Protein 3WDN (pdb70)

Radius of gyration: 13.61 Å; Cα contacts (8 Å, |Δi|>4): 321; chains: 1; bounding box: 34×26×37 Å

InterPro domains:
  IPR000089 Biotin/lipoyl attachment [PS50968] (66-148)
  IPR002930 Glycine cleavage system H-protein [MF_00272] (48-169)
  IPR002930 Glycine cleavage system H-protein [PTHR11715] (33-172)
  IPR003016 2-oxo acid dehydrogenase, lipoyl-binding site [PS00189] (91-120)
  IPR011053 Single hybrid motif [SSF51230] (51-170)
  IPR017453 Glycine cleavage system H-protein, subgroup [TIGR00527] (52-169)
  IPR033753 Glycine cleavage system H-protein/Simiate [PF01597] (51-170)
  IPR033753 Glycine cleavage system H-protein/Simiate [cd06848] (53-147)

Foldseek 3Di:
DAWFADPLQKIWDDDPQKIWIFGHLVVCVVQDAWDAWFAADFFDWAAAQCWGTWTHHPVDIDTDGDLAGFTWHDALPVCHVPVRCCNVPGPPNNTGTMGGHDDCVSVVVTHGPVRVVVVVVVVVD

Organism: Bos taurus (NCBI:txid9913)

Solvent-accessible surface area: 6985 Å² total; per-residue (Å²): 155,84,56,54,8,19,101,105,28,4,3,1,41,39,124,146,36,44,0,26,0,0,5,0,64,49,14,25,119,58,10,31,113,6,84,128,14,46,40,16,136,85,36,45,168,5,101,41,108,74,102,12,15,14,0,63,11,150,156,47,67,39,64,2,55,1,0,0,20,14,80,2,60,75,41,9,181,49,3,91,171,72,23,27,22,0,34,178,24,10,68,114,90,0,39,1,0,60,0,55,28,86,63,85,68,13,24,126,113,26,34,50,88,108,42,8,85,120,67,43,130,83,85,117,184

B-factor: mean 15.1, std 12.73, range [4.81, 93.63]

CATH classification: 2.40.50.100

Secondary structure (DSSP, 8-state):
---EE-TTSEEEEEETTEEEEEE-HHHHHHH-SEEEEE-PPTT-EE-TT-EEEEEEESS-EEEEE-SSSEEEEEE-GGGTT-TTHHHH-TTTTT--EEEEES-GGGGGGSEEHHHHHHHHHHHH-

Sequence (125 aa):
SVRRKKFTEEKHEWVVTTENNGVGTVGISNFAQEEALGDDVVYCSLPEEVGTKKLNKKKQQEEFGALESVKKAASEELYSPPLSGEVTEEIINKALAEENNPGLVNKKKSCYEEDGWLIKKMTFSSNPSELLDEELLMMMSEEEAYEEKYIKKSSIEEE

GO terms:
  GO:0005739 mitochondrion (C, IDA)

Nearest PDB structures (foldseek):
  3wdn-assembly1_A  TM=1.008E+00  e=3.206E-25  Bos taurus
  2edg-assembly1_A  TM=9.685E-01  e=5.006E-20  Mus musculus
  1zko-assembly1_A  TM=9.935E-01  e=2.448E-15  Thermotoga maritima
  1htp-assembly1_A  TM=9.866E-01  e=6.566E-15  Pisum sativum
  1onl-assembly3_C  TM=9.759E-01  e=8.778E-15  Thermus thermophilus

Structure (mmCIF, N/CA/C/O backbone):
data_3WDN
#
_entry.id   3WDN
#
_cell.length_a   84.870
_cell.length_b   41.415
_cell.length_c   43.317
_cell.angle_alpha   90.00
_cell.angle_beta   91.72
_cell.angle_gamma   90.00
#
_symmetry.space_group_name_H-M   'C 1 2 1'
#
loop_
_entity.id
_entity.type
_entity.pdbx_description
1 polymer 'Glycine cleavage system H protein, mitochondrial'
2 non-polymer GLYCEROL
3 water water
#
loop_
_atom_site.group_PDB
_atom_site.id
_atom_site.type_symbol
_atom_site.label_atom_id
_atom_site.label_alt_id
_atom_site.label_comp_id
_atom_site.label_asym_id
_atom_site.label_entity_id
_atom_site.label_seq_id
_atom_site.pdbx_PDB_ins_code
_atom_site.Cartn_x
_atom_site.Cartn_y
_atom_site.Cartn_z
_atom_site.occupancy
_atom_site.B_iso_or_equiv
_atom_site.auth_seq_id
_atom_site.auth_comp_id
_atom_site.auth_asym_id
_atom_site.auth_atom_id
_atom_site.pdbx_PDB_model_num
ATOM 1 N N . SER A 1 1 ? 2.685 15.513 9.959 0.42 36.78 1 SER A N 1
ATOM 2 C CA . SER A 1 1 ? 3.858 15.187 9.157 0.42 44.67 1 SER A CA 1
ATOM 3 C C . SER A 1 1 ? 5.129 15.239 10.002 0.42 41.77 1 SER A C 1
ATOM 4 O O . SER A 1 1 ? 5.976 16.127 9.964 0.42 44.92 1 SER A O 1
ATOM 7 N N . VAL A 1 2 ? 5.203 14.252 10.842 1.00 37.47 2 VAL A N 1
ATOM 8 C CA . VAL A 1 2 ? 6.157 14.175 11.920 1.00 30.41 2 VAL A CA 1
ATOM 9 C C . VAL A 1 2 ? 6.466 12.767 12.305 1.00 23.37 2 VAL A C 1
ATOM 10 O O . VAL A 1 2 ? 5.726 11.878 11.851 1.00 31.11 2 VAL A O 1
ATOM 14 N N . ARG A 1 3 ? 7.468 12.395 12.980 1.00 22.34 3 ARG A N 1
ATOM 15 C CA A ARG A 1 3 ? 7.826 11.024 13.342 0.76 16.05 3 ARG A CA 1
ATOM 16 C CA B ARG A 1 3 ? 7.793 10.997 13.295 0.24 15.98 3 ARG A CA 1
ATOM 17 C C . ARG A 1 3 ? 6.969 10.602 14.520 1.00 14.08 3 ARG A C 1
ATOM 18 O O . ARG A 1 3 ? 6.715 11.374 15.447 1.00 17.47 3 ARG A O 1
ATOM 33 N N . LYS A 1 4 ? 6.494 9.338 14.444 1.00 11.45 4 LYS A N 1
ATOM 34 C CA A LYS A 1 4 ? 5.702 8.688 15.462 0.38 10.22 4 LYS A CA 1
ATOM 35 C CA B LYS A 1 4 ? 5.773 8.771 15.575 0.62 10.94 4 LYS A CA 1
ATOM 36 C C . LYS A 1 4 ? 6.470 7.480 16.021 1.00 8.84 4 LYS A C 1
ATOM 37 O O . LYS A 1 4 ? 7.321 6.937 15.319 1.00 9.75 4 LYS A O 1
ATOM 48 N N . PHE A 1 5 ? 6.115 7.079 17.246 1.00 8.14 5 PHE A N 1
ATOM 49 C CA . PHE A 1 5 ? 6.867 6.026 17.953 1.00 7.69 5 PHE A CA 1
ATOM 50 C C . PHE A 1 5 ? 5.931 4.951 18.490 1.00 8.57 5 PHE A C 1
ATOM 51 O O . PHE A 1 5 ? 4.719 5.142 18.697 1.00 10.84 5 PHE A O 1
ATOM 59 N N . THR A 1 6 ? 6.487 3.803 18.757 1.00 9.14 6 THR A N 1
ATOM 60 C CA . THR A 1 6 ? 5.775 2.709 19.377 1.00 9.68 6 THR A CA 1
ATOM 61 C C . THR A 1 6 ? 6.298 2.450 20.796 1.00 8.51 6 THR A C 1
ATOM 62 O O . THR A 1 6 ? 7.439 2.810 21.141 1.00 8.64 6 THR A O 1
ATOM 66 N N . GLU A 1 7 ? 5.500 1.763 21.586 1.00 9.06 7 GLU A N 1
ATOM 67 C CA A GLU A 1 7 ? 5.950 1.509 22.946 0.68 8.97 7 GLU A CA 1
ATOM 68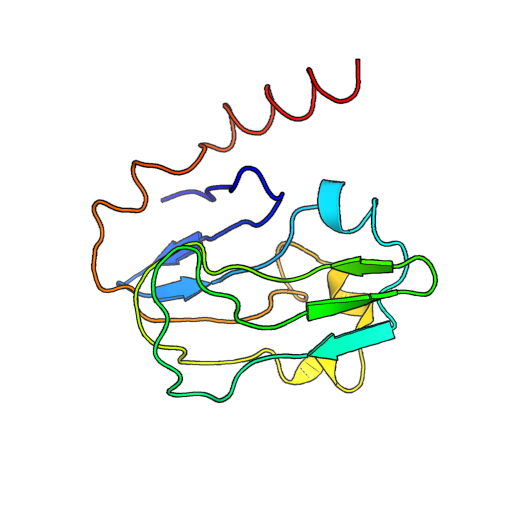 C CA B GLU A 1 7 ? 5.692 1.219 22.913 0.32 9.59 7 GLU A CA 1
ATOM 69 C C . GLU A 1 7 ? 7.069 0.500 22.987 1.00 8.43 7 GLU A C 1
ATOM 70 O O . GLU A 1 7 ? 7.751 0.467 24.012 1.00 9.70 7 GLU A O 1
ATOM 81 N N . LYS A 1 8 ? 7.350 -0.253 21.944 1.00 8.39 8 LYS A N 1
ATOM 82 C CA . LYS A 1 8 ? 8.534 -1.080 21.827 1.00 9.57 8 LYS A CA 1
ATOM 83 C C . LYS A 1 8 ? 9.713 -0.339 21.196 1.00 7.19 8 LYS A C 1
ATOM 84 O O . LYS A 1 8 ? 10.714 -0.959 20.845 1.00 8.53 8 LYS A O 1
ATOM 90 N N . HIS A 1 9 ? 9.646 0.990 21.135 1.00 6.13 9 HIS A N 1
ATOM 91 C CA . HIS A 1 9 ? 10.813 1.813 20.775 1.00 5.76 9 HIS A CA 1
ATOM 92 C C . HIS A 1 9 ? 11.152 1.734 19.286 1.00 5.64 9 HIS A C 1
ATOM 93 O O . HIS A 1 9 ? 12.298 1.922 18.900 1.00 6.50 9 HIS A O 1
ATOM 100 N N . GLU A 1 10 ? 10.136 1.521 18.454 1.00 6.74 10 GLU A N 1
ATOM 101 C CA . GLU A 1 10 ? 10.259 1.703 17.012 1.00 6.39 10 GLU A CA 1
ATOM 102 C C . GLU A 1 10 ? 9.745 3.095 16.638 1.00 6.29 10 GLU A C 1
ATOM 103 O O . GLU A 1 10 ? 9.054 3.757 17.43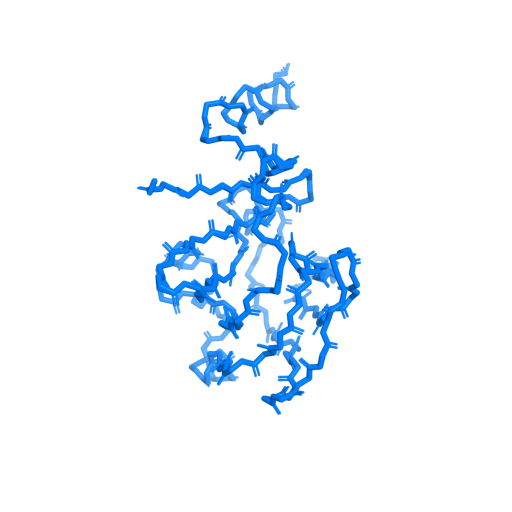2 1.00 7.06 10 GLU A O 1
ATOM 109 N N . TRP A 1 11 ? 10.050 3.527 15.416 1.00 6.58 11 TRP A N 1
ATOM 110 C CA . TRP A 1 11 ? 9.509 4.758 14.867 1.00 6.41 11 TRP A CA 1
ATOM 111 C C . TRP A 1 11 ? 9.019 4.511 13.433 1.00 6.69 11 TRP A C 1
ATOM 112 O O . TRP A 1 11 ? 9.460 3.589 12.745 1.00 6.82 11 TRP A O 1
ATOM 123 N N . VAL A 1 12 ? 8.119 5.413 13.018 1.00 7.12 12 VAL A N 1
ATOM 124 C CA A VAL A 1 12 ? 7.694 5.422 11.609 0.80 7.45 12 VAL A CA 1
ATOM 125 C CA B VAL A 1 12 ? 7.465 5.488 11.754 0.20 8.52 12 VAL A CA 1
ATOM 126 C C . VAL A 1 12 ? 7.514 6.890 11.209 1.00 7.44 12 VAL A C 1
ATOM 127 O O . VAL A 1 12 ? 7.019 7.725 11.960 1.00 8.78 12 VAL A O 1
ATOM 134 N N . THR A 1 13 ? 7.936 7.169 9.970 1.00 7.05 13 THR A N 1
ATOM 135 C CA . THR A 1 13 ? 7.623 8.406 9.296 1.00 7.45 13 THR A CA 1
ATOM 136 C C . THR A 1 13 ? 6.765 8.071 8.072 1.00 6.91 13 THR A C 1
ATOM 137 O O . THR A 1 13 ? 6.914 7.004 7.496 1.00 8.21 13 THR A O 1
ATOM 141 N N . THR A 1 14 ? 5.883 8.979 7.696 1.00 7.58 14 THR A N 1
ATOM 142 C CA . THR A 1 14 ? 4.984 8.722 6.593 1.00 8.04 14 THR A CA 1
ATOM 143 C C . THR A 1 14 ? 4.986 9.861 5.563 1.00 9.90 14 THR A C 1
ATOM 144 O O . THR A 1 14 ? 5.116 11.020 5.876 1.00 12.70 14 THR A O 1
ATOM 148 N N . GLU A 1 15 ? 4.792 9.471 4.312 1.00 10.67 15 GLU A N 1
ATOM 149 C CA . GLU A 1 15 ? 4.605 10.398 3.201 1.00 13.20 15 GLU A CA 1
ATOM 150 C C . GLU A 1 15 ? 3.885 9.609 2.085 1.00 12.74 15 GLU A C 1
ATOM 151 O O . GLU A 1 15 ? 4.302 8.532 1.745 1.00 12.85 15 GLU A O 1
ATOM 157 N N . ASN A 1 16 ? 2.848 10.235 1.516 1.00 15.11 16 ASN A N 1
ATOM 158 C CA A ASN A 1 16 ? 2.324 9.627 0.280 0.63 15.91 16 ASN A CA 1
ATOM 159 C CA B ASN A 1 16 ? 2.057 9.712 0.416 0.37 16.61 16 ASN A CA 1
ATOM 160 C C . ASN A 1 16 ? 1.810 8.221 0.525 1.00 12.48 16 ASN A C 1
ATOM 161 O O . ASN A 1 16 ? 1.906 7.391 -0.373 1.00 11.86 16 ASN A O 1
ATOM 170 N N . GLY A 1 17 ? 1.295 7.860 1.741 1.00 11.98 17 GLY A N 1
ATOM 171 C CA . GLY A 1 17 ? 0.792 6.501 1.968 1.00 10.35 17 GLY A CA 1
ATOM 172 C C . GLY A 1 17 ? 1.875 5.447 2.120 1.00 8.12 17 GLY A C 1
ATOM 173 O O . GLY A 1 17 ? 1.558 4.273 2.048 1.00 8.21 17 GLY A O 1
ATOM 174 N N . VAL A 1 18 ? 3.118 5.890 2.360 1.00 8.32 18 VAL A N 1
ATOM 175 C CA . VAL A 1 18 ? 4.252 5.016 2.561 1.00 7.84 18 VAL A CA 1
ATOM 176 C C . VAL A 1 18 ? 4.853 5.343 3.930 1.00 7.25 18 VAL A C 1
ATOM 177 O O . VAL A 1 18 ? 5.150 6.497 4.218 1.00 8.27 18 VAL A O 1
ATOM 181 N N . GLY A 1 19 ? 5.097 4.309 4.730 1.00 7.17 19 GLY A N 1
ATOM 182 C CA . GLY A 1 19 ? 5.783 4.446 5.985 1.00 7.42 19 GLY A CA 1
ATOM 183 C C . GLY A 1 19 ? 7.215 3.900 5.906 1.00 7.36 19 GLY A C 1
ATOM 184 O O . GLY A 1 19 ? 7.442 2.851 5.333 1.00 9.50 19 GLY A O 1
ATOM 185 N N . THR A 1 20 ? 8.149 4.632 6.500 1.00 7.30 20 THR A N 1
ATOM 186 C CA . THR A 1 20 ? 9.524 4.192 6.701 1.00 7.30 20 THR A CA 1
ATOM 187 C C . THR A 1 20 ? 9.664 3.872 8.195 1.00 6.99 20 THR A C 1
ATOM 188 O O . THR A 1 20 ? 9.221 4.671 9.028 1.00 7.39 20 THR A O 1
ATOM 192 N N . VAL A 1 21 ? 10.229 2.712 8.494 1.00 6.93 21 VAL A N 1
ATOM 193 C CA . VAL A 1 21 ? 10.255 2.181 9.869 1.00 6.72 21 VAL A CA 1
ATOM 194 C C . VAL A 1 21 ? 11.708 1.945 10.293 1.00 6.23 21 VAL A C 1
ATOM 195 O O . VAL A 1 21 ? 12.517 1.401 9.537 1.00 6.79 21 VAL A O 1
ATOM 199 N N . GLY A 1 22 ? 11.999 2.315 11.553 1.00 6.10 22 GLY A N 1
ATOM 200 C CA . GLY A 1 22 ? 13.264 1.9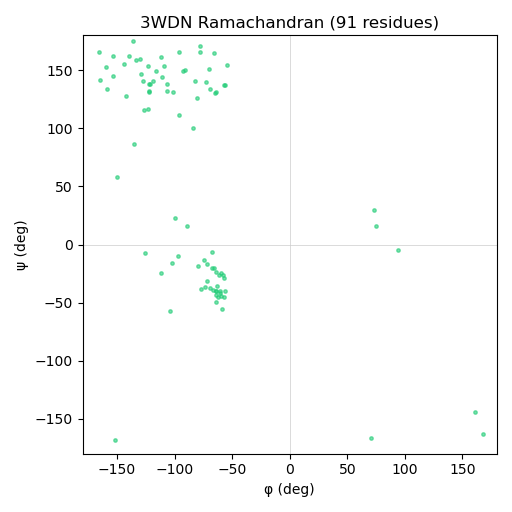95 12.158 1.00 6.12 22 GLY A CA 1
ATOM 201 C C . GLY A 1 22 ? 13.124 1.869 13.664 1.00 5.49 22 GLY A C 1
ATOM 202 O O . GLY A 1 22 ? 12.006 1.803 14.187 1.00 6.19 22 GLY A O 1
ATOM 203 N N . ILE A 1 23 ? 14.264 1.820 14.357 1.00 5.31 23 ILE A N 1
ATOM 204 C CA . ILE A 1 23 ? 14.276 1.805 15.818 1.00 5.06 23 ILE A CA 1
ATOM 205 C C . ILE A 1 23 ? 14.813 3.148 16.341 1.00 5.05 23 ILE A C 1
ATOM 206 O O . ILE A 1 23 ? 15.579 3.849 15.692 1.00 5.53 23 ILE A O 1
ATOM 211 N N . SER A 1 24 ? 14.382 3.484 17.564 1.00 5.19 24 SER A N 1
ATOM 212 C CA . SER A 1 24 ? 14.759 4.751 18.177 1.00 5.14 24 SER A CA 1
ATOM 213 C C . SER A 1 24 ? 16.185 4.708 18.734 1.00 4.84 24 SER A C 1
ATOM 214 O O . SER A 1 24 ? 16.831 3.673 18.846 1.00 5.17 24 SER A O 1
ATOM 217 N N . ASN A 1 25 ? 16.656 5.900 19.138 1.00 5.08 25 ASN A N 1
ATOM 218 C CA . ASN A 1 25 ? 17.968 5.964 19.777 1.00 5.05 25 ASN A CA 1
ATOM 219 C C . ASN A 1 25 ? 17.988 5.116 21.055 1.00 4.99 25 ASN A C 1
ATOM 220 O O . ASN A 1 25 ? 18.992 4.440 21.339 1.00 5.26 25 ASN A O 1
ATOM 225 N N . PHE A 1 26 ? 16.913 5.177 21.842 1.00 5.08 26 PHE A N 1
ATOM 226 C CA . PHE A 1 26 ? 16.807 4.389 23.064 1.00 5.32 26 PHE A CA 1
ATOM 227 C C . PHE A 1 26 ? 16.975 2.909 22.738 1.00 5.17 26 PHE A C 1
ATOM 228 O O . PHE A 1 26 ? 17.685 2.158 23.434 1.00 5.53 26 PHE A O 1
ATOM 236 N N . ALA A 1 27 ? 16.306 2.453 21.674 1.00 5.14 27 ALA A N 1
ATOM 237 C CA . ALA A 1 27 ? 16.391 1.067 21.272 1.00 5.05 27 ALA A CA 1
ATOM 238 C C . ALA A 1 27 ? 17.803 0.656 20.829 1.00 5.02 27 ALA A C 1
ATOM 239 O O . ALA A 1 27 ? 18.288 -0.432 21.170 1.00 5.60 27 ALA A O 1
ATOM 241 N N . GLN A 1 28 ? 18.472 1.501 20.029 1.00 5.25 28 GLN A N 1
ATOM 242 C CA . GLN A 1 28 ? 19.781 1.099 19.540 1.00 5.19 28 GLN A CA 1
ATOM 243 C C . GLN A 1 28 ? 20.792 1.071 20.713 1.00 5.33 28 GLN A C 1
ATOM 244 O O . GLN A 1 28 ? 21.643 0.187 20.771 1.00 5.79 28 GLN A O 1
ATOM 250 N N . GLU A 1 29 ? 20.658 2.0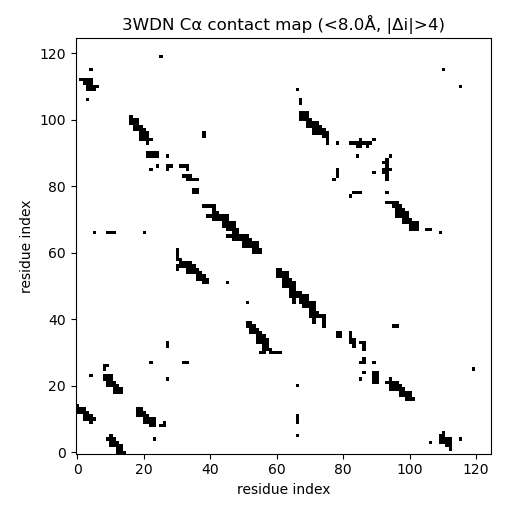25 21.642 1.00 5.43 29 GLU A N 1
ATOM 251 C CA A GLU A 1 29 ? 21.479 1.981 22.841 0.77 6.04 29 GLU A CA 1
ATOM 252 C CA B GLU A 1 29 ? 21.523 1.985 22.829 0.23 5.60 29 GLU A CA 1
ATOM 253 C C . GLU A 1 29 ? 21.295 0.676 23.599 1.00 5.85 29 GLU A C 1
ATOM 254 O O . GLU A 1 29 ? 22.260 0.054 24.078 1.00 6.60 29 GLU A O 1
ATOM 265 N N . ALA A 1 30 ? 20.046 0.240 23.760 1.00 5.90 30 ALA A N 1
ATOM 266 C CA . ALA A 1 30 ? 19.755 -0.966 24.529 1.00 6.22 30 ALA A CA 1
ATOM 267 C C . ALA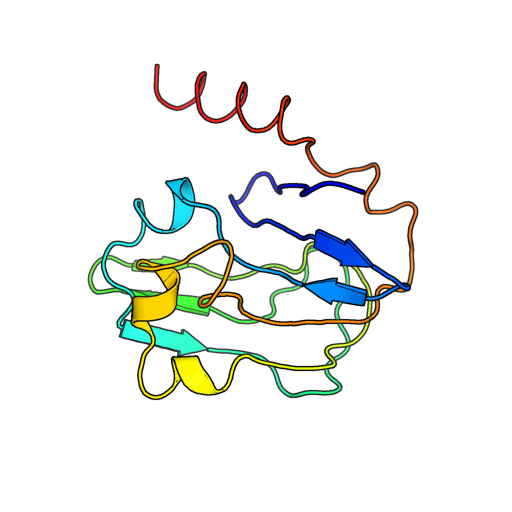 A 1 30 ? 20.368 -2.200 23.896 1.00 6.26 30 ALA A C 1
ATOM 268 O O . ALA A 1 30 ? 20.782 -3.124 24.599 1.00 7.51 30 ALA A O 1
ATOM 270 N N . LEU A 1 31 ? 20.398 -2.255 22.555 1.00 5.84 31 LEU A N 1
ATOM 271 C CA . LEU A 1 31 ? 21.027 -3.381 21.839 1.00 6.46 31 LEU A CA 1
ATOM 272 C C . LEU A 1 31 ? 22.540 -3.344 21.902 1.00 6.12 31 LEU A C 1
ATOM 273 O O . LEU A 1 31 ? 23.166 -4.434 21.947 1.00 6.87 31 LEU A O 1
ATOM 278 N N . GLY A 1 32 ? 23.158 -2.189 21.850 1.00 6.27 32 GLY A N 1
ATOM 279 C CA . GLY A 1 32 ? 24.583 -2.115 21.498 1.00 6.99 32 GLY A CA 1
ATOM 280 C C . GLY A 1 32 ? 24.776 -2.448 20.025 1.00 6.46 32 GLY A C 1
ATOM 281 O O . GLY A 1 32 ? 23.847 -2.450 19.226 1.00 6.93 32 GLY A O 1
ATOM 282 N N . ASP A 1 33 ? 26.057 -2.694 19.643 1.00 6.81 33 ASP A N 1
ATOM 283 C CA A ASP A 1 33 ? 26.405 -2.749 18.225 0.80 6.85 33 ASP A CA 1
ATOM 284 C CA B ASP A 1 33 ? 26.368 -2.769 18.231 0.20 6.94 33 ASP A CA 1
ATOM 285 C C . ASP A 1 33 ? 25.597 -3.872 17.517 1.00 6.37 33 ASP A C 1
ATOM 286 O O . ASP A 1 33 ? 25.679 -5.042 17.892 1.00 6.83 33 ASP A O 1
ATOM 295 N N . VAL A 1 34 ? 24.877 -3.489 16.477 1.00 6.34 34 VAL A N 1
ATOM 296 C CA . VAL A 1 34 ? 24.058 -4.432 15.739 1.00 6.04 34 VAL A CA 1
ATOM 297 C C . VAL A 1 34 ? 24.944 -5.208 14.763 1.00 6.17 34 VAL A C 1
ATOM 298 O O . VAL A 1 34 ? 25.673 -4.640 13.950 1.00 7.36 34 VAL A O 1
ATOM 302 N N . VAL A 1 35 ? 24.873 -6.548 14.855 1.00 5.97 35 VAL A N 1
ATOM 303 C CA . VAL A 1 35 ? 25.687 -7.438 14.068 1.00 6.60 35 VAL A CA 1
ATOM 304 C C . VAL A 1 35 ? 24.957 -8.058 12.891 1.00 6.72 35 VAL A C 1
ATOM 305 O O . VAL A 1 35 ? 25.605 -8.612 11.995 1.00 7.94 35 VAL A O 1
ATOM 309 N N . TYR A 1 36 ? 23.606 -7.995 12.878 1.00 6.51 36 TYR A N 1
ATOM 310 C CA . TYR A 1 36 ? 22.822 -8.626 11.813 1.00 6.68 36 TYR A CA 1
ATOM 311 C C . TYR A 1 36 ? 21.418 -8.077 11.864 1.00 6.59 36 TYR A C 1
ATOM 312 O O . TYR A 1 36 ? 20.853 -7.895 12.942 1.00 7.17 36 TYR A O 1
ATOM 321 N N . CYS A 1 37 ? 20.852 -7.869 10.680 1.00 6.85 37 CYS A N 1
ATOM 322 C CA . CYS A 1 37 ? 19.481 -7.408 10.526 1.00 7.24 37 CYS A CA 1
ATOM 323 C C . CYS A 1 37 ? 18.725 -8.428 9.675 1.00 7.65 37 CYS A C 1
ATOM 324 O O . CYS A 1 37 ? 19.028 -8.599 8.506 1.00 9.45 37 CYS A O 1
ATOM 327 N N . SER A 1 38 ? 17.713 -9.056 10.278 1.00 7.55 38 SER A N 1
ATOM 328 C CA . SER A 1 38 ? 16.840 -10.017 9.591 1.00 7.96 38 SER A CA 1
ATOM 329 C C . SER A 1 38 ? 15.585 -9.261 9.131 1.00 7.96 38 SER A C 1
ATOM 330 O O . SER A 1 38 ? 14.799 -8.823 9.971 1.00 8.76 38 SER A O 1
ATOM 333 N N . LEU A 1 39 ? 15.444 -9.102 7.809 1.00 8.17 39 LEU A N 1
ATOM 334 C CA . LEU A 1 39 ? 14.445 -8.210 7.240 1.00 8.82 39 LEU A CA 1
ATOM 335 C C . LEU A 1 39 ? 13.537 -9.036 6.293 1.00 8.86 39 LEU A C 1
ATOM 336 O O . LEU A 1 39 ? 13.955 -10.062 5.744 1.00 10.45 39 LEU A O 1
ATOM 341 N N . PRO A 1 40 ? 12.302 -8.576 6.125 1.00 9.00 40 PRO A N 1
ATOM 342 C CA . PRO A 1 40 ? 11.326 -9.345 5.326 1.00 9.66 40 PRO A CA 1
ATOM 343 C C . PRO A 1 40 ? 11.552 -9.174 3.831 1.00 9.75 40 PRO A C 1
ATOM 344 O O . PRO A 1 40 ? 12.223 -8.268 3.366 1.00 15.03 40 PRO A O 1
ATOM 348 N N . GLU A 1 41 ? 10.939 -10.024 3.054 1.00 9.90 41 GLU A N 1
ATOM 349 C CA A GLU A 1 41 ? 10.926 -9.908 1.597 0.53 10.64 41 GLU A CA 1
ATOM 350 C CA B GLU A 1 41 ? 11.004 -9.861 1.589 0.47 11.41 41 GLU A CA 1
ATOM 351 C C . GLU A 1 41 ? 10.055 -8.753 1.159 1.00 9.40 41 GLU A C 1
ATOM 352 O O . GLU A 1 41 ? 8.967 -8.542 1.693 1.00 9.54 41 GLU A O 1
ATOM 363 N N . VAL A 1 42 ? 10.457 -8.043 0.106 1.00 10.37 42 VAL A N 1
ATOM 364 C CA . VAL A 1 42 ? 9.571 -7.082 -0.554 1.00 9.71 42 VAL A CA 1
ATOM 365 C C . VAL A 1 42 ? 8.302 -7.827 -0.985 1.00 8.94 42 VAL A C 1
ATOM 366 O O . VAL A 1 42 ? 8.369 -8.952 -1.495 1.00 10.31 42 VAL A O 1
ATOM 370 N N . GLY A 1 43 ? 7.145 -7.201 -0.773 1.00 9.04 43 GLY A N 1
ATOM 371 C CA . GLY A 1 43 ? 5.871 -7.769 -1.067 1.00 9.31 43 GLY A CA 1
ATOM 372 C C . GLY A 1 43 ? 5.220 -8.483 0.121 1.00 9.00 43 GLY A C 1
ATOM 373 O O . GLY A 1 43 ? 4.070 -8.914 0.027 1.00 10.40 43 GLY A O 1
ATOM 374 N N . THR A 1 44 ? 5.906 -8.605 1.248 1.00 8.87 44 THR A N 1
ATOM 375 C CA . THR A 1 44 ? 5.296 -9.220 2.419 1.00 9.04 44 THR A CA 1
ATOM 376 C C . THR A 1 44 ? 4.143 -8.385 2.937 1.00 8.28 44 THR A C 1
ATOM 377 O O . THR A 1 44 ? 4.307 -7.187 3.170 1.00 8.93 44 THR A O 1
ATOM 381 N N . LYS A 1 45 ? 2.997 -9.012 3.164 1.00 8.96 45 LYS A N 1
ATOM 382 C CA A LYS A 1 45 ? 1.865 -8.397 3.821 0.70 8.71 45 LYS A CA 1
ATOM 383 C CA B LYS A 1 45 ? 1.883 -8.339 3.818 0.30 8.86 45 LYS A CA 1
ATOM 384 C C . LYS A 1 45 ? 2.085 -8.410 5.333 1.00 8.59 45 LYS A C 1
ATOM 385 O O . LYS A 1 45 ? 2.489 -9.435 5.899 1.00 11.01 45 LYS A O 1
ATOM 396 N N . LEU A 1 46 ? 1.804 -7.283 6.001 1.00 8.25 46 LEU A N 1
ATOM 397 C CA . LEU A 1 46 ? 1.902 -7.176 7.433 1.00 8.20 46 LEU A CA 1
ATOM 398 C C . LEU A 1 46 ? 0.597 -6.636 8.000 1.00 8.60 46 LEU A C 1
ATOM 399 O O . LEU A 1 46 ? 0.002 -5.709 7.476 1.00 9.15 46 LEU A O 1
ATOM 404 N N . ASN A 1 47 ? 0.175 -7.187 9.146 1.00 9.36 47 ASN A N 1
ATOM 405 C CA . ASN A 1 47 ? -0.793 -6.552 10.021 1.00 9.79 47 ASN A C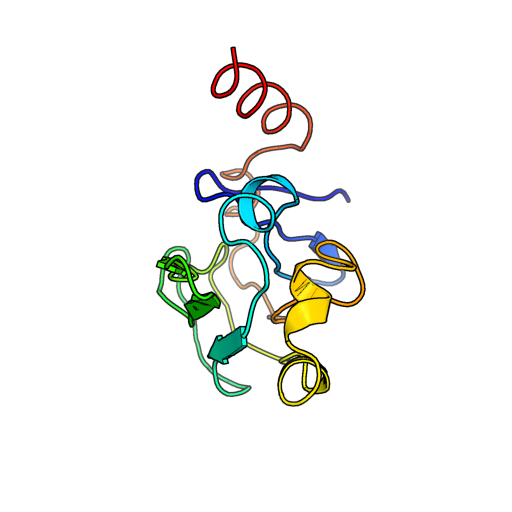A 1
ATOM 406 C C . ASN A 1 47 ? -0.108 -5.720 11.086 1.00 9.66 47 ASN A C 1
ATOM 407 O O . ASN A 1 47 ? 1.012 -6.069 11.497 1.00 9.73 47 ASN A O 1
ATOM 412 N N . LYS A 1 48 ? -0.734 -4.630 11.565 1.00 9.87 48 LYS A N 1
ATOM 413 C CA A LYS A 1 48 ? -0.134 -3.923 12.692 0.44 9.79 48 LYS A CA 1
ATOM 414 C CA B LYS A 1 48 ? -0.169 -3.908 12.707 0.37 9.27 48 LYS A CA 1
ATOM 415 C CA C LYS A 1 48 ? -0.223 -3.922 12.726 0.19 9.25 48 LYS A CA 1
ATOM 416 C C . LYS A 1 48 ? 0.097 -4.919 13.844 1.00 9.81 48 LYS A C 1
ATOM 417 O O . LYS A 1 48 ? -0.762 -5.754 14.143 1.00 11.34 48 LYS A O 1
ATOM 433 N N . GLN A 1 49 ? 1.258 -4.823 14.443 1.00 9.99 49 GLN A N 1
ATOM 434 C CA A GLN A 1 49 ? 1.714 -5.659 15.534 0.63 10.91 49 GLN A CA 1
ATOM 435 C CA B GLN A 1 49 ? 1.826 -5.591 15.536 0.37 10.37 49 GLN A CA 1
ATOM 436 C C . GLN A 1 49 ? 2.381 -6.947 15.062 1.00 10.25 49 GLN A C 1
ATOM 437 O O . GLN A 1 49 ? 2.979 -7.656 15.893 1.00 12.67 49 GLN A O 1
ATOM 448 N N . GLU A 1 50 ? 2.298 -7.289 13.782 1.00 10.31 50 GLU A N 1
ATOM 449 C CA . GLU A 1 50 ? 2.844 -8.563 13.300 1.00 10.50 50 GLU A CA 1
ATOM 450 C C . GLU A 1 50 ? 4.375 -8.512 13.276 1.00 9.92 50 GLU A C 1
ATOM 451 O O . GLU A 1 50 ? 4.985 -7.518 12.850 1.00 9.83 50 GLU A O 1
ATOM 457 N N . GLU A 1 51 ? 5.021 -9.602 13.665 1.00 11.15 51 GLU A N 1
ATOM 458 C CA . GLU A 1 51 ? 6.485 -9.697 13.494 1.00 10.40 51 GLU A CA 1
ATOM 459 C C . GLU A 1 51 ? 6.876 -9.517 12.047 1.00 9.90 51 GLU A C 1
ATOM 460 O O . GLU A 1 51 ? 6.289 -10.114 11.133 1.00 11.78 51 GLU A O 1
ATOM 466 N N . PHE A 1 52 ? 7.959 -8.725 11.829 1.00 9.19 52 PHE A N 1
ATOM 467 C CA . PHE A 1 52 ? 8.516 -8.610 10.504 1.00 9.56 52 PHE A CA 1
ATOM 468 C C . PHE A 1 52 ? 9.974 -8.913 10.416 1.00 8.82 52 PHE A C 1
ATOM 469 O O . PHE A 1 52 ? 10.516 -8.961 9.285 1.00 10.22 52 PHE A O 1
ATOM 477 N N . GLY A 1 53 ? 10.701 -9.118 11.512 1.00 8.61 53 GLY A N 1
ATOM 478 C CA . GLY A 1 53 ? 12.110 -9.385 11.439 1.00 9.00 53 GLY A CA 1
ATOM 479 C C . GLY A 1 53 ? 12.710 -9.276 12.852 1.00 7.56 53 GLY A C 1
ATOM 480 O O . GLY A 1 53 ? 11.985 -9.293 13.841 1.00 7.92 53 GLY A O 1
ATOM 481 N N . ALA A 1 54 ? 14.035 -9.142 12.857 1.00 7.35 54 ALA A N 1
ATOM 482 C CA . ALA A 1 54 ? 14.732 -9.067 14.143 1.00 7.16 54 ALA A CA 1
ATOM 483 C C . ALA A 1 54 ? 16.109 -8.419 13.909 1.00 6.98 54 ALA A C 1
ATOM 484 O O . ALA A 1 54 ? 16.683 -8.493 12.829 1.00 10.08 54 ALA A O 1
ATOM 486 N N . LEU A 1 55 ? 16.598 -7.790 14.969 1.00 6.04 55 LEU A N 1
ATOM 487 C CA . LEU A 1 55 ? 17.953 -7.288 15.020 1.00 5.96 55 LEU A CA 1
ATOM 488 C C . LEU A 1 55 ? 18.746 -8.132 16.023 1.00 6.21 55 LEU A C 1
ATOM 489 O O . LEU A 1 55 ? 18.208 -8.548 17.053 1.00 8.46 55 LEU A O 1
ATOM 494 N N . GLU A 1 56 ? 20.024 -8.360 15.717 1.00 5.70 56 GLU A N 1
ATOM 495 C CA . GLU A 1 56 ? 20.916 -9.114 16.591 1.00 5.86 56 GLU A CA 1
ATOM 496 C C . GLU A 1 56 ? 22.071 -8.228 17.034 1.00 5.50 56 GLU A C 1
ATOM 497 O O . GLU A 1 56 ? 22.639 -7.501 16.220 1.00 6.14 56 GLU A O 1
ATOM 503 N N . SER A 1 57 ? 22.458 -8.371 18.302 1.00 5.87 57 SER A N 1
ATOM 504 C CA . SER A 1 57 ? 23.685 -7.791 18.831 1.00 5.65 57 SER A CA 1
ATOM 505 C C . SER A 1 57 ? 24.357 -8.863 19.695 1.00 5.25 57 SER A C 1
ATOM 506 O O . SER A 1 57 ? 23.780 -9.923 19.941 1.00 5.66 57 SER A O 1
ATOM 509 N N . VAL A 1 58 ? 25.558 -8.583 20.210 1.00 5.58 58 VAL A N 1
ATOM 510 C CA . VAL A 1 58 ? 26.144 -9.503 21.194 1.00 5.54 58 VAL A CA 1
ATOM 511 C C . VAL A 1 58 ? 25.213 -9.691 22.377 1.00 5.34 58 VAL A C 1
ATOM 512 O O . VAL A 1 58 ? 25.081 -10.803 22.930 1.00 5.63 58 VAL A O 1
ATOM 516 N N . LYS A 1 59 ? 24.562 -8.617 22.827 1.00 5.54 59 LYS A N 1
ATOM 517 C CA A LYS A 1 59 ? 23.707 -8.680 23.985 0.31 5.78 59 LYS A CA 1
ATOM 518 C CA B LYS A 1 59 ? 23.705 -8.658 24.001 0.69 5.51 59 LYS A CA 1
ATOM 519 C C . LYS A 1 59 ? 22.404 -9.447 23.823 1.00 5.51 59 LYS A C 1
ATOM 520 O O . LYS A 1 59 ? 21.984 -10.148 24.753 1.00 6.25 59 LYS A O 1
ATOM 531 N N . ALA A 1 60 ? 21.712 -9.277 22.680 1.00 5.69 60 ALA A N 1
ATOM 532 C CA . ALA A 1 60 ? 20.364 -9.795 22.577 1.00 5.67 60 ALA A CA 1
ATOM 533 C C . ALA A 1 60 ? 19.917 -9.799 21.127 1.00 5.68 60 ALA A C 1
ATOM 534 O O . ALA A 1 60 ? 20.479 -9.130 20.258 1.00 6.53 60 ALA A O 1
ATOM 536 N N . ALA A 1 61 ? 18.802 -10.534 20.897 1.00 6.00 61 ALA A N 1
ATOM 537 C CA . ALA A 1 61 ? 17.936 -10.265 19.754 1.00 6.22 61 ALA A CA 1
ATOM 538 C C . ALA A 1 61 ? 16.856 -9.285 20.179 1.00 5.92 61 ALA A C 1
ATOM 539 O O . ALA A 1 61 ? 16.388 -9.303 21.328 1.00 7.17 61 ALA A O 1
ATOM 541 N N . SER A 1 62 ? 16.393 -8.472 19.228 1.00 5.80 62 SER A N 1
ATOM 542 C CA . SER A 1 62 ? 15.221 -7.632 19.393 1.00 6.06 62 SER A CA 1
ATOM 543 C C . SER A 1 62 ? 14.271 -7.921 18.233 1.00 5.93 62 SER A C 1
ATOM 544 O O . SER A 1 62 ? 14.600 -7.659 17.075 1.00 6.49 62 SER A O 1
ATOM 547 N N . GLU A 1 63 ? 13.098 -8.461 18.555 1.00 6.46 63 GLU A N 1
ATOM 548 C CA A GLU A 1 63 ? 12.104 -8.754 17.546 0.72 7.08 63 GLU A CA 1
ATOM 549 C CA B GLU A 1 63 ? 12.090 -8.722 17.561 0.28 6.79 63 GLU A CA 1
ATOM 550 C C . GLU A 1 63 ? 11.436 -7.445 17.092 1.00 7.06 63 GLU A C 1
ATOM 551 O O . GLU A 1 63 ? 11.136 -6.561 17.900 1.00 8.55 63 GLU A O 1
ATOM 562 N N . LEU A 1 64 ? 11.210 -7.335 15.797 1.00 7.27 64 LEU A N 1
ATOM 563 C CA . LEU A 1 64 ? 10.617 -6.161 15.152 1.00 7.71 64 LEU A CA 1
ATOM 564 C C . LEU A 1 64 ? 9.136 -6.468 14.866 1.00 7.67 64 LEU A C 1
ATOM 565 O O . LEU A 1 64 ? 8.829 -7.495 14.268 1.00 8.82 64 LEU A O 1
ATOM 570 N N . TYR A 1 65 ? 8.271 -5.519 15.256 1.00 8.29 65 TYR A N 1
ATOM 571 C CA . TYR A 1 65 ? 6.836 -5.661 15.103 1.00 9.42 65 TYR A CA 1
ATOM 572 C C . TYR A 1 65 ? 6.309 -4.514 14.248 1.00 9.55 65 TYR A C 1
ATOM 573 O O . TYR A 1 65 ? 6.694 -3.354 14.405 1.00 11.24 65 TYR A O 1
ATOM 582 N N . SER A 1 66 ? 5.400 -4.801 13.328 1.00 8.78 66 SER A N 1
ATOM 583 C CA . SER A 1 66 ? 5.019 -3.747 12.412 1.00 8.12 66 SER A CA 1
ATOM 584 C C . SER A 1 66 ? 4.227 -2.662 13.107 1.00 8.21 66 SER A C 1
ATOM 585 O O . SER A 1 66 ? 3.281 -2.959 13.831 1.00 9.56 66 SER A O 1
ATOM 588 N N . PRO A 1 67 ? 4.555 -1.394 12.874 1.00 8.75 67 PRO A N 1
ATOM 589 C CA A PRO A 1 67 ? 3.696 -0.355 13.475 0.65 9.38 67 PRO A CA 1
ATOM 590 C CA B PRO A 1 67 ? 3.742 -0.308 13.417 0.35 9.41 67 PRO A CA 1
ATOM 591 C C . PRO A 1 67 ? 2.397 -0.129 12.721 1.00 8.56 67 PRO A C 1
ATOM 592 O O . PRO A 1 67 ? 1.546 0.602 13.225 1.00 10.03 67 PRO A O 1
ATOM 599 N N . LEU A 1 68 ? 2.245 -0.696 11.532 1.00 8.60 68 LEU A N 1
ATOM 600 C CA . LEU A 1 68 ? 1.147 -0.473 10.629 1.00 8.37 68 LEU A CA 1
ATOM 601 C C . LEU A 1 68 ? 0.754 -1.741 9.873 1.00 8.31 68 LEU A C 1
ATOM 602 O O . LEU A 1 68 ? 1.599 -2.624 9.613 1.00 9.02 68 LEU A O 1
ATOM 607 N N . SER A 1 69 ? -0.494 -1.789 9.435 1.00 8.19 69 SER A N 1
ATOM 608 C CA . SER A 1 69 ? -0.934 -2.770 8.476 1.00 8.52 69 SER A CA 1
ATOM 609 C C . SER A 1 69 ? -0.567 -2.301 7.053 1.00 8.19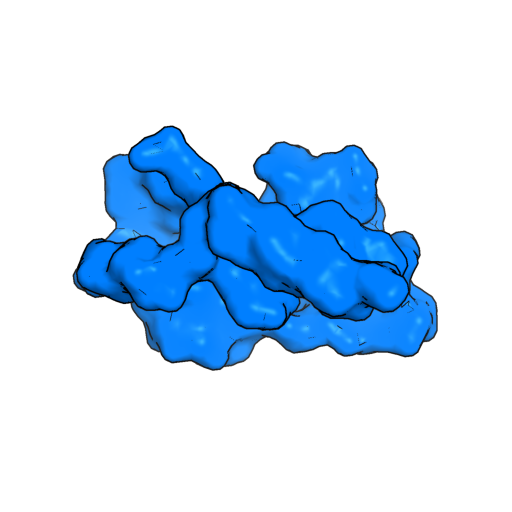 69 SER A C 1
ATOM 610 O O . SER A 1 69 ? -0.723 -1.118 6.755 1.00 9.17 69 SER A O 1
ATOM 613 N N . GLY A 1 70 ? -0.131 -3.222 6.177 1.00 8.18 70 GLY A N 1
ATOM 614 C CA . GLY A 1 70 ? 0.165 -2.859 4.818 1.00 8.27 70 GLY A CA 1
ATOM 615 C C . GLY A 1 70 ? 1.065 -3.862 4.115 1.00 7.53 70 GLY A C 1
ATOM 616 O O . GLY A 1 70 ? 0.924 -5.087 4.332 1.00 7.99 70 GLY A O 1
ATOM 617 N N . GLU A 1 71 ? 1.950 -3.370 3.253 1.00 7.44 71 GLU A N 1
ATOM 618 C CA . GLU A 1 71 ? 2.735 -4.247 2.376 1.00 7.43 71 GLU A CA 1
ATOM 619 C C . GLU A 1 71 ? 4.144 -3.674 2.261 1.00 7.17 71 GLU A C 1
ATOM 620 O O . GLU A 1 71 ? 4.354 -2.514 1.936 1.00 7.80 71 GLU A O 1
ATOM 626 N N . VAL A 1 72 ? 5.168 -4.526 2.524 1.00 7.44 72 VAL A N 1
ATOM 627 C CA . VAL A 1 72 ? 6.559 -4.094 2.409 1.00 7.14 72 VAL A CA 1
ATOM 628 C C . VAL A 1 72 ? 6.901 -3.731 0.960 1.00 7.44 72 VAL A C 1
ATOM 629 O O . VAL A 1 72 ? 6.635 -4.500 0.021 1.00 8.21 72 VAL A O 1
ATOM 633 N N . THR A 1 73 ? 7.519 -2.562 0.764 1.00 7.69 73 THR A N 1
ATOM 634 C CA . THR A 1 73 ? 7.948 -2.086 -0.546 1.00 8.75 73 THR A CA 1
ATOM 635 C C . THR A 1 73 ? 9.462 -2.034 -0.718 1.00 9.11 73 THR A C 1
ATOM 636 O O . THR A 1 73 ? 9.961 -2.085 -1.859 1.00 11.45 73 THR A O 1
ATOM 640 N N . GLU A 1 74 ? 10.229 -1.918 0.367 1.00 8.67 74 GLU A N 1
ATOM 641 C CA A GLU A 1 74 ? 11.665 -1.786 0.266 0.73 9.24 74 GLU A CA 1
ATOM 642 C CA B GLU A 1 74 ? 11.671 -1.827 0.245 0.27 9.69 74 GLU A CA 1
ATOM 643 C C . GLU A 1 74 ? 12.264 -2.288 1.587 1.00 8.55 74 GLU A C 1
ATOM 644 O O . GLU A 1 74 ? 11.654 -2.054 2.640 1.00 8.67 74 GLU A O 1
ATOM 655 N N . ILE A 1 75 ? 13.449 -2.874 1.515 1.00 8.97 75 ILE A N 1
ATOM 656 C CA A ILE A 1 75 ? 14.292 -3.108 2.694 0.61 8.90 75 ILE A CA 1
ATOM 657 C CA B ILE A 1 75 ? 14.271 -3.073 2.719 0.39 9.95 75 ILE A CA 1
ATOM 658 C C . ILE A 1 75 ? 15.610 -2.413 2.484 1.00 8.79 75 ILE A C 1
ATOM 659 O O . ILE A 1 75 ? 16.054 -2.205 1.349 1.00 10.19 75 ILE A O 1
ATOM 668 N N . ASN A 1 76 ? 16.285 -2.121 3.598 1.00 8.85 76 ASN A N 1
ATOM 669 C CA . ASN A 1 76 ? 17.545 -1.403 3.494 1.00 8.62 76 ASN A CA 1
ATOM 670 C C . ASN A 1 76 ? 18.693 -2.391 3.216 1.00 9.20 76 ASN A C 1
ATOM 671 O O . ASN A 1 76 ? 19.205 -3.062 4.109 1.00 9.18 76 ASN A O 1
ATOM 676 N N . LYS A 1 77 ? 19.091 -2.473 1.931 1.00 10.33 77 LYS A N 1
ATOM 677 C CA . LYS A 1 77 ? 20.081 -3.393 1.472 1.00 10.67 77 LYS A CA 1
ATOM 678 C C . LYS A 1 77 ? 21.483 -3.088 2.056 1.00 10.69 77 LYS A C 1
ATOM 679 O O . LYS A 1 77 ? 22.341 -3.989 2.083 1.00 12.05 77 LYS A O 1
ATOM 685 N N . ALA A 1 78 ? 21.713 -1.846 2.529 1.00 9.97 78 ALA A N 1
ATOM 686 C CA . ALA A 1 78 ? 23.017 -1.484 3.077 1.00 10.19 78 ALA A CA 1
ATOM 687 C C . ALA A 1 78 ? 23.297 -2.230 4.384 1.00 8.98 78 ALA A C 1
ATOM 688 O O . ALA A 1 78 ? 24.453 -2.313 4.824 1.00 9.77 78 ALA A O 1
ATOM 690 N N . LEU A 1 79 ? 22.231 -2.732 5.052 1.00 8.37 79 LEU A N 1
ATOM 691 C CA . LEU A 1 79 ? 22.388 -3.349 6.362 1.00 8.31 79 LEU A CA 1
ATOM 692 C C . LEU A 1 79 ? 23.011 -4.745 6.314 1.00 8.33 79 LEU A C 1
ATOM 693 O O . LEU A 1 79 ? 23.433 -5.253 7.337 1.00 9.21 79 LEU A O 1
ATOM 698 N N . ALA A 1 80 ? 23.077 -5.348 5.106 1.00 9.55 80 ALA A N 1
ATOM 699 C CA . ALA A 1 80 ? 23.750 -6.677 5.005 1.00 10.09 80 ALA A CA 1
ATOM 700 C C . ALA A 1 80 ? 25.217 -6.586 5.344 1.00 10.13 80 ALA A C 1
ATOM 701 O O . ALA A 1 80 ? 25.735 -7.374 6.132 1.00 12.50 80 ALA A O 1
ATOM 703 N N . GLU A 1 81 ? 25.904 -5.614 4.729 1.00 10.34 81 GLU A N 1
ATOM 704 C CA A GLU A 1 81 ? 27.327 -5.368 4.925 0.56 11.52 81 GLU A CA 1
ATOM 705 C CA B GLU A 1 81 ? 27.342 -5.475 5.003 0.44 10.66 81 GLU A CA 1
ATOM 706 C C . GLU A 1 81 ? 27.643 -4.412 6.046 1.00 10.45 81 GLU A C 1
ATOM 707 O O . GLU A 1 81 ? 28.733 -4.408 6.588 1.00 12.85 81 GLU A O 1
ATOM 718 N N . ASN A 1 82 ? 26.668 -3.536 6.360 1.00 9.46 82 ASN A N 1
ATOM 719 C CA A ASN A 1 82 ? 26.883 -2.461 7.336 0.76 9.44 82 ASN A CA 1
ATOM 720 C CA B ASN A 1 82 ? 26.914 -2.542 7.412 0.24 9.85 82 ASN A CA 1
ATOM 721 C C . ASN A 1 82 ? 25.712 -2.430 8.352 1.00 8.50 82 ASN A C 1
ATOM 722 O O . ASN A 1 82 ? 24.995 -1.421 8.446 1.00 8.41 82 ASN A O 1
ATOM 731 N N . PRO A 1 83 ? 25.505 -3.491 9.113 1.00 8.14 83 PRO A N 1
ATOM 732 C CA . PRO A 1 83 ? 24.407 -3.517 10.070 1.00 8.07 83 PRO A CA 1
ATOM 733 C C . PRO A 1 83 ? 24.511 -2.436 11.143 1.00 7.61 83 PRO A C 1
ATOM 734 O O . PRO A 1 83 ? 23.494 -2.005 11.720 1.00 7.95 83 PRO A O 1
ATOM 738 N N . GLY A 1 84 ? 25.738 -1.996 11.427 1.00 8.30 84 GLY A N 1
ATOM 739 C CA . GLY A 1 84 ? 25.949 -0.968 12.421 1.00 8.68 84 GLY A CA 1
ATOM 740 C C . GLY A 1 84 ? 25.410 0.401 12.040 1.00 8.29 84 GLY A C 1
ATOM 741 O O . GLY A 1 84 ? 25.361 1.300 12.908 1.00 8.59 84 GLY A O 1
ATOM 742 N N . LEU A 1 85 ? 24.915 0.580 10.811 1.00 8.29 85 LEU A N 1
ATOM 743 C CA . LEU A 1 85 ? 24.195 1.800 10.470 1.00 8.55 85 LEU A CA 1
ATOM 744 C C . LEU A 1 85 ? 23.003 2.015 11.391 1.00 7.46 85 LEU A C 1
ATOM 745 O O . LEU A 1 85 ? 22.562 3.153 11.614 1.00 8.31 85 LEU A O 1
ATOM 750 N N . VAL A 1 86 ? 22.416 0.927 11.922 1.00 6.98 86 VAL A N 1
ATOM 751 C CA . VAL A 1 86 ? 21.307 1.074 12.841 1.00 6.84 86 VAL A CA 1
ATOM 752 C C . VAL A 1 86 ? 21.729 1.864 14.091 1.00 6.92 86 VAL A C 1
ATOM 753 O O . VAL A 1 86 ? 20.982 2.698 14.606 1.00 8.45 86 VAL A O 1
ATOM 757 N N . ASN A 1 87 ? 22.947 1.599 14.596 1.00 6.43 87 ASN A N 1
ATOM 758 C CA . ASN A 1 87 ? 23.428 2.386 15.719 1.00 6.56 87 ASN A CA 1
ATOM 759 C C . ASN A 1 87 ? 23.916 3.793 15.327 1.00 7.16 87 ASN A C 1
ATOM 760 O O . ASN A 1 87 ? 23.733 4.727 16.081 1.00 8.50 87 ASN A O 1
ATOM 765 N N . LYS A 1 88 ? 24.582 3.889 14.171 1.00 7.89 88 LYS A N 1
ATOM 766 C CA A LYS A 1 88 ? 25.215 5.108 13.677 0.29 8.20 88 LYS A CA 1
ATOM 767 C CA B LYS A 1 88 ? 25.162 5.185 13.882 0.48 8.59 88 LYS A CA 1
ATOM 768 C CA C LYS A 1 88 ? 25.207 5.134 13.750 0.23 8.53 88 LYS A CA 1
ATOM 769 C C . LYS A 1 88 ? 24.186 6.185 13.349 1.00 7.64 88 LYS A C 1
ATOM 770 O O . LYS A 1 88 ? 24.437 7.388 13.467 1.00 9.46 88 LYS A O 1
ATOM 786 N N . SER A 1 89 ? 23.060 5.731 12.763 1.00 7.09 89 SER A N 1
ATOM 787 C CA . SER A 1 89 ? 22.135 6.622 12.096 1.00 7.12 89 SER A CA 1
ATOM 788 C C . SER A 1 89 ? 20.715 6.051 12.187 1.00 6.55 89 SER A C 1
ATOM 789 O O . SER A 1 89 ? 20.073 5.768 11.172 1.00 7.07 89 SER A O 1
ATOM 792 N N . CYS A 1 90 ? 20.222 5.833 13.407 1.00 6.27 90 CYS A N 1
ATOM 793 C CA . CYS A 1 90 ? 18.983 5.069 13.586 1.00 6.02 90 CYS A CA 1
ATOM 794 C C . CYS A 1 90 ? 17.755 5.747 12.974 1.00 6.10 90 CYS A C 1
ATOM 795 O O . CYS A 1 90 ? 16.775 5.033 12.694 1.00 6.56 90 CYS A O 1
ATOM 798 N N . TYR A 1 91 ? 17.770 7.057 12.803 1.00 6.51 91 TYR A N 1
ATOM 799 C CA . TYR A 1 91 ? 16.648 7.782 12.232 1.00 6.96 91 TYR A CA 1
ATOM 800 C C . TYR A 1 91 ? 16.805 8.054 10.728 1.00 7.70 91 TYR A C 1
ATOM 801 O O . TYR A 1 91 ? 15.827 8.529 10.144 1.00 10.12 91 TYR A O 1
ATOM 810 N N . GLU A 1 92 ? 17.976 7.806 10.152 1.00 8.00 92 GLU A N 1
ATOM 811 C CA A GLU A 1 92 ? 18.275 8.199 8.781 0.69 9.60 92 GLU A CA 1
ATOM 812 C CA B GLU A 1 92 ? 18.282 8.183 8.778 0.31 9.07 92 GLU A CA 1
ATOM 813 C C . GLU A 1 92 ? 18.842 6.999 7.994 1.00 9.44 92 GLU A C 1
ATOM 814 O O . GLU A 1 92 ? 18.065 6.198 7.444 1.00 11.42 92 GLU A O 1
ATOM 825 N N . ASP A 1 93 ? 20.138 6.790 7.937 1.00 9.02 93 ASP A N 1
ATOM 826 C CA . ASP A 1 93 ? 20.737 5.795 7.107 1.00 10.06 93 ASP A CA 1
ATOM 827 C C . ASP A 1 93 ? 20.513 4.375 7.581 1.00 9.23 93 ASP A C 1
ATOM 828 O O . ASP A 1 93 ? 20.713 3.413 6.797 1.00 10.50 93 ASP A O 1
ATOM 833 N N . GLY A 1 94 ? 20.121 4.205 8.832 1.00 8.08 94 GLY A N 1
ATOM 834 C CA . GLY A 1 94 ? 19.834 2.918 9.419 1.00 7.81 94 GLY A CA 1
ATOM 835 C C . GLY A 1 94 ? 18.335 2.552 9.496 1.00 6.98 94 GLY A C 1
ATOM 836 O O . GLY A 1 94 ? 17.961 1.681 10.275 1.00 7.25 94 GLY A O 1
ATOM 837 N N . TRP A 1 95 ? 17.518 3.178 8.643 1.00 7.30 95 TRP A N 1
ATOM 838 C CA . TRP A 1 95 ? 16.149 2.740 8.463 1.00 7.24 95 TRP A CA 1
ATOM 839 C C . TRP A 1 95 ? 16.117 1.246 8.089 1.00 6.83 95 TRP A C 1
ATOM 840 O O . TRP A 1 95 ? 17.072 0.717 7.521 1.00 7.64 95 TRP A O 1
ATOM 851 N N . LEU A 1 96 ? 14.994 0.606 8.411 1.00 6.54 96 LEU A N 1
ATOM 852 C CA . LEU A 1 96 ? 14.894 -0.849 8.220 1.00 6.53 96 LEU A CA 1
ATOM 853 C C . LEU A 1 96 ? 14.062 -1.269 6.996 1.00 6.72 96 LEU A C 1
ATOM 854 O O . LEU A 1 96 ? 14.544 -1.992 6.130 1.00 7.52 96 LEU A O 1
ATOM 859 N N . ILE A 1 97 ? 12.801 -0.814 6.972 1.00 7.04 97 ILE A N 1
ATOM 860 C CA . ILE A 1 97 ? 11.892 -1.157 5.882 1.00 6.87 97 ILE A CA 1
ATOM 861 C C . ILE A 1 97 ? 11.074 0.065 5.504 1.00 6.64 97 ILE A C 1
ATOM 862 O O . ILE A 1 97 ? 10.948 1.045 6.264 1.00 7.09 97 ILE A O 1
ATOM 867 N N . LYS A 1 98 ? 10.485 -0.018 4.297 1.00 6.89 98 LYS A N 1
ATOM 868 C CA A LYS A 1 98 ? 9.415 0.892 3.898 0.65 7.62 98 LYS A CA 1
ATOM 869 C CA B LYS A 1 98 ? 9.452 0.875 3.815 0.35 6.26 98 LYS A CA 1
ATOM 870 C C . LYS A 1 98 ? 8.241 0.008 3.487 1.00 6.92 98 LYS A C 1
ATOM 871 O O . LYS A 1 98 ? 8.402 -1.131 3.032 1.00 7.44 98 LYS A O 1
ATOM 882 N N . MET A 1 99 ? 7.030 0.558 3.650 1.00 7.26 99 MET A N 1
ATOM 883 C CA . MET A 1 99 ? 5.806 -0.185 3.380 1.00 7.26 99 MET A CA 1
ATOM 884 C C . MET A 1 99 ? 4.685 0.787 3.013 1.00 7.82 99 MET A C 1
ATOM 885 O O . MET A 1 99 ? 4.579 1.854 3.578 1.00 9.22 99 MET A O 1
ATOM 890 N N . THR A 1 100 ? 3.812 0.364 2.094 1.00 7.65 100 THR A N 1
ATOM 891 C CA . THR A 1 100 ? 2.536 1.056 2.029 1.00 7.85 100 THR A CA 1
ATOM 892 C C . THR A 1 100 ? 1.740 0.712 3.272 1.00 8.08 100 THR A C 1
ATOM 893 O O . THR A 1 100 ? 1.881 -0.378 3.838 1.00 8.49 100 THR A O 1
ATOM 897 N N . PHE A 1 101 ? 0.875 1.639 3.684 1.00 9.09 101 PHE A N 1
ATOM 898 C CA . PHE A 1 101 ? 0.030 1.395 4.849 1.00 9.96 101 PHE A CA 1
ATOM 899 C C . PHE A 1 101 ? -1.415 1.532 4.428 1.00 9.78 101 PHE A C 1
ATOM 900 O O . PHE A 1 101 ? -1.801 2.466 3.720 1.00 15.68 101 PHE A O 1
ATOM 908 N N . SER A 1 102 ? -2.225 0.534 4.822 1.00 8.76 102 SER A N 1
ATOM 909 C CA A SER A 1 102 ? -3.590 0.414 4.349 0.90 9.18 102 SER A CA 1
ATOM 910 C CA B SER A 1 102 ? -3.587 0.316 4.405 0.10 9.62 102 SER A CA 1
ATOM 911 C C . SER A 1 102 ? -4.634 1.041 5.223 1.00 8.54 102 SER A C 1
ATOM 912 O O . SER A 1 102 ? -5.789 1.211 4.766 1.00 9.71 102 SER A O 1
ATOM 917 N N . ASN A 1 103 ? -4.345 1.396 6.471 1.00 8.41 103 ASN A N 1
ATOM 918 C CA . ASN A 1 103 ? -5.332 1.876 7.446 1.00 8.63 103 ASN A CA 1
ATOM 919 C C . ASN A 1 103 ? -4.766 3.077 8.166 1.00 8.52 103 ASN A C 1
ATOM 920 O O . ASN A 1 103 ? -4.145 2.984 9.221 1.00 9.07 103 ASN A O 1
ATOM 925 N N . PRO A 1 104 ? -4.960 4.288 7.570 1.00 10.33 104 PRO A N 1
ATOM 926 C CA . PRO A 1 104 ? -4.354 5.494 8.165 1.00 11.61 104 PRO A CA 1
ATOM 927 C C . PRO A 1 104 ? -4.810 5.774 9.610 1.00 10.45 104 PRO A C 1
ATOM 928 O O . PRO A 1 104 ? -4.049 6.435 10.355 1.00 13.05 104 PRO A O 1
ATOM 932 N N . SER A 1 105 ? -5.986 5.296 10.032 1.00 9.33 105 SER A N 1
ATOM 933 C CA . SER A 1 105 ? -6.412 5.535 11.425 1.00 9.53 105 SER A CA 1
ATOM 934 C C . SER A 1 105 ? -5.363 4.960 12.417 1.00 8.31 105 SER A C 1
ATOM 935 O O . SER A 1 105 ? -5.291 5.427 13.551 1.00 9.08 105 SER A O 1
ATOM 938 N N . GLU A 1 106 ? -4.617 3.939 11.987 1.00 8.47 106 GLU A N 1
ATOM 939 C CA . GLU A 1 106 ? -3.643 3.336 12.880 1.00 8.85 106 GLU A CA 1
ATOM 940 C C . GLU A 1 106 ? -2.579 4.304 13.368 1.00 10.02 106 GLU A C 1
ATOM 941 O O . GLU A 1 106 ? -2.018 4.162 14.455 1.00 11.14 106 GLU A O 1
ATOM 947 N N A LEU A 1 107 ? -2.193 5.263 12.630 0.63 10.09 107 LEU A N 1
ATOM 948 N N B LEU A 1 107 ? -2.400 5.346 12.434 0.37 10.54 107 LEU A N 1
ATOM 949 C CA A LEU A 1 107 ? -1.196 6.212 13.147 0.63 7.15 107 LEU A CA 1
ATOM 950 C CA B LEU A 1 107 ? -1.526 6.539 12.542 0.37 9.02 107 LEU A CA 1
ATOM 951 C C A LEU A 1 107 ? -1.667 6.946 14.395 0.63 7.53 107 LEU A C 1
ATOM 952 C C B LEU A 1 107 ? -1.876 7.272 13.833 0.37 8.54 107 LEU A C 1
ATOM 953 O O A LEU A 1 107 ? -0.837 7.367 15.203 0.63 8.11 107 LEU A O 1
ATOM 954 O O B LEU A 1 107 ? -0.995 7.830 14.530 0.3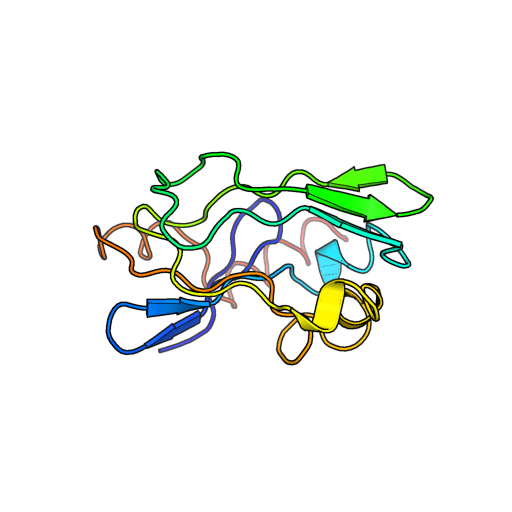7 8.28 107 LEU A O 1
ATOM 963 N N . ASP A 1 108 ? -3.033 7.190 14.445 1.00 10.22 108 ASP A N 1
ATOM 964 C CA . ASP A 1 108 ? -3.543 7.903 15.605 1.00 9.67 108 ASP A CA 1
ATOM 965 C C . ASP A 1 108 ? -3.291 7.136 16.874 1.00 9.55 108 ASP A C 1
ATOM 966 O O . ASP A 1 108 ? -3.381 7.682 17.967 1.00 11.00 108 ASP A O 1
ATOM 971 N N A GLU A 1 109 ? -2.972 5.825 16.903 0.65 9.22 109 GLU A N 1
ATOM 972 N N B GLU A 1 109 ? -2.996 5.923 16.419 0.35 8.66 109 GLU A N 1
ATOM 973 C CA A GLU A 1 109 ? -2.741 4.983 18.043 0.65 9.47 109 GLU A CA 1
ATOM 974 C CA B GLU A 1 109 ? -2.582 5.014 17.431 0.35 8.54 109 GLU A CA 1
ATOM 975 C C A GLU A 1 109 ? -1.308 5.092 18.597 0.65 9.88 109 GLU A C 1
ATOM 976 C C B GLU A 1 109 ? -1.083 5.142 17.721 0.35 8.17 109 GLU A C 1
ATOM 977 O O A GLU A 1 109 ? -0.988 4.589 19.648 0.65 14.39 109 GLU A O 1
ATOM 978 O O B GLU A 1 109 ? -0.634 4.549 18.709 0.35 9.87 109 GLU A O 1
ATOM 989 N N A LEU A 1 110 ? -0.392 5.630 17.796 0.69 8.89 110 LEU A N 1
ATOM 990 N N B LEU A 1 110 ? -0.339 5.822 16.896 0.31 6.43 110 LEU A N 1
ATOM 991 C CA A LEU A 1 110 ? 1.026 5.665 18.106 0.69 8.26 110 LEU A CA 1
ATOM 992 C CA B LEU A 1 110 ? 1.121 6.013 17.204 0.31 7.47 110 LEU A CA 1
ATOM 993 C C A LEU A 1 110 ? 1.306 6.928 18.903 0.69 8.57 110 LEU A C 1
ATOM 994 C C B LEU A 1 110 ? 1.496 6.995 18.335 0.31 7.59 110 LEU A C 1
ATOM 995 O O A LEU A 1 110 ? 0.565 7.843 19.026 0.69 10.50 110 LEU A O 1
ATOM 996 O O B LEU A 1 110 ? 0.692 7.975 18.390 0.31 7.74 110 LEU A O 1
ATOM 1005 N N . MET A 1 111 ? 2.562 6.887 19.292 1.00 9.84 111 MET A N 1
ATOM 1006 C CA A MET A 1 111 ? 2.956 7.992 20.158 0.34 8.84 111 MET A CA 1
ATOM 1007 C CA B MET A 1 111 ? 2.988 7.939 20.178 0.42 8.16 111 MET A CA 1
ATOM 1008 C CA C MET A 1 111 ? 2.960 7.972 20.177 0.24 8.96 111 MET A CA 1
ATOM 1009 C C . MET A 1 111 ? 3.584 9.121 19.381 1.00 7.63 111 MET A C 1
ATOM 1010 O O . MET A 1 111 ? 4.426 8.944 18.510 1.00 8.11 111 MET A O 1
ATOM 1023 N N . SER A 1 112 ? 3.158 10.345 19.730 1.00 8.41 112 SER A N 1
ATOM 1024 C CA . SER A 1 112 ? 3.824 11.506 19.219 1.00 8.97 112 SER A CA 1
ATOM 1025 C C . SER A 1 112 ? 5.272 11.577 19.773 1.00 8.07 112 SER A C 1
ATOM 1026 O O . SER A 1 112 ? 5.619 10.925 20.760 1.00 8.34 112 SER A O 1
ATOM 1029 N N . GLU A 1 113 ? 6.097 12.406 19.152 1.00 8.84 113 GLU A N 1
ATOM 1030 C CA A GLU A 1 113 ? 7.423 12.522 19.760 0.52 8.36 113 GLU A CA 1
ATOM 1031 C CA B GLU A 1 113 ? 7.410 12.844 19.638 0.48 9.56 113 GLU A CA 1
ATOM 1032 C C . GLU A 1 113 ? 7.330 13.137 21.127 1.00 8.50 113 GLU A C 1
ATOM 1033 O O . GLU A 1 113 ? 8.155 12.744 21.964 1.00 9.12 113 GLU A O 1
ATOM 1044 N N . GLU A 1 114 ? 6.387 14.030 21.448 1.00 9.13 114 GLU A N 1
ATOM 1045 C CA . GLU A 1 114 ? 6.239 14.545 22.790 1.00 9.83 114 GLU A CA 1
ATOM 1046 C C . GLU A 1 114 ? 5.899 13.434 23.780 1.00 8.53 114 GLU A C 1
ATOM 1047 O O . GLU A 1 114 ? 6.458 13.361 24.896 1.00 8.92 114 GLU A O 1
ATOM 1053 N N . ALA A 1 115 ? 4.968 12.545 23.453 1.00 8.19 115 ALA A N 1
ATOM 1054 C CA . ALA A 1 115 ? 4.606 11.450 24.305 1.00 7.93 115 ALA A CA 1
ATOM 1055 C C . ALA A 1 115 ? 5.787 10.514 24.480 1.00 7.00 115 ALA A C 1
ATOM 1056 O O . ALA A 1 115 ? 5.987 9.989 25.590 1.00 7.58 115 ALA A O 1
ATOM 1058 N N . TYR A 1 116 ? 6.559 10.263 23.419 1.00 6.67 116 TYR A N 1
ATOM 1059 C CA . TYR A 1 116 ? 7.707 9.380 23.501 1.00 6.15 116 TYR A CA 1
ATOM 1060 C C . TYR A 1 116 ? 8.801 9.989 24.391 1.00 6.07 116 TYR A C 1
ATOM 1061 O O . TYR A 1 116 ? 9.438 9.261 25.158 1.00 6.28 116 TYR A O 1
ATOM 1070 N N . GLU A 1 117 ? 9.005 11.294 24.298 1.00 6.43 117 GLU A N 1
ATOM 1071 C CA A GLU A 1 117 ? 9.907 12.012 25.216 0.69 6.37 117 GLU A CA 1
ATOM 1072 C CA B GLU A 1 117 ? 9.947 11.939 25.217 0.31 7.16 117 GLU A CA 1
ATOM 1073 C C . GLU A 1 117 ? 9.495 11.757 26.658 1.00 6.69 117 GLU A C 1
ATOM 1074 O O . GLU A 1 117 ? 10.332 11.437 27.527 1.00 7.36 117 GLU A O 1
ATOM 1085 N N . LYS A 1 118 ? 8.197 11.918 26.959 1.00 7.32 118 LYS A N 1
ATOM 1086 C CA . LYS A 1 118 ? 7.724 11.731 28.303 1.00 8.08 118 LYS A CA 1
ATOM 1087 C C . LYS A 1 118 ? 7.915 10.287 28.753 1.00 7.46 118 LYS A C 1
ATOM 1088 O O . LYS A 1 118 ? 8.249 10.028 29.908 1.00 7.98 118 LYS A O 1
ATOM 1094 N N . TYR A 1 119 ? 7.653 9.356 27.830 1.00 7.07 119 TYR A N 1
ATOM 1095 C CA . TYR A 1 119 ? 7.785 7.922 28.072 1.00 6.85 119 TYR A CA 1
ATOM 1096 C C . TYR A 1 119 ? 9.203 7.562 28.486 1.00 6.55 119 TYR A C 1
ATOM 1097 O O . TYR A 1 119 ? 9.413 6.961 29.544 1.00 7.44 119 TYR A O 1
ATOM 1106 N N . ILE A 1 120 ? 10.197 7.929 27.674 1.00 6.49 120 ILE A N 1
ATOM 1107 C CA . ILE A 1 120 ? 11.572 7.546 28.001 1.00 6.37 120 ILE A CA 1
ATOM 1108 C C . ILE A 1 120 ? 12.090 8.357 29.203 1.00 6.56 120 ILE A C 1
ATOM 1109 O O . ILE A 1 120 ? 12.876 7.821 29.987 1.00 7.20 120 ILE A O 1
ATOM 1114 N N . LYS A 1 121 ? 11.652 9.598 29.383 1.00 6.72 121 LYS A N 1
ATOM 1115 C CA A LYS A 1 121 ? 12.055 10.324 30.598 0.58 7.71 121 LYS A CA 1
ATOM 1116 C CA B LYS A 1 121 ? 12.011 10.319 30.593 0.42 6.84 121 LYS A CA 1
ATOM 1117 C C . LYS A 1 121 ? 11.567 9.572 31.842 1.00 7.50 121 LYS A C 1
ATOM 1118 O O . LYS A 1 121 ? 12.312 9.419 32.818 1.00 8.48 121 LYS A O 1
ATOM 1129 N N . SER A 1 122 ? 10.312 9.083 31.824 1.00 7.73 122 SER A N 1
ATOM 1130 C CA A SER A 1 122 ? 9.759 8.372 32.970 0.64 9.10 122 SER A CA 1
ATOM 1131 C CA B SER A 1 122 ? 9.768 8.343 32.938 0.36 8.13 122 SER A CA 1
ATOM 1132 C C . SER A 1 122 ? 10.494 7.045 33.158 1.00 8.58 122 SER A C 1
ATOM 1133 O O . SER A 1 122 ? 10.823 6.663 34.298 1.00 10.43 122 SER A O 1
ATOM 1138 N N . ILE A 1 123 ? 10.779 6.317 32.079 1.00 7.92 123 ILE A N 1
ATOM 1139 C CA . ILE A 1 123 ? 11.498 5.070 32.160 1.00 7.92 123 ILE A CA 1
ATOM 1140 C C . ILE A 1 123 ? 12.883 5.265 32.784 1.00 8.25 123 ILE A C 1
ATOM 1141 O O . ILE A 1 123 ? 13.345 4.468 33.619 1.00 9.79 123 ILE A O 1
ATOM 1146 N N . GLU A 1 124 ? 13.572 6.313 32.353 1.00 8.07 124 GLU A N 1
ATOM 1147 C CA . GLU A 1 124 ? 14.986 6.527 32.759 1.00 8.66 124 GLU A CA 1
ATOM 1148 C C . GLU A 1 124 ? 15.099 7.138 34.154 1.00 9.34 124 GLU A C 1
ATOM 1149 O O . GLU A 1 124 ? 16.214 7.059 34.717 1.00 11.80 124 GLU A O 1
ATOM 1155 N N . GLU A 1 125 ? 14.042 7.749 34.682 1.00 9.68 125 GLU A N 1
ATOM 1156 C CA A GLU A 1 125 ? 14.157 8.415 35.989 0.43 13.01 125 GLU A CA 1
ATOM 1157 C CA B GLU A 1 125 ? 14.169 8.451 35.982 0.57 12.45 125 GLU A CA 1
ATOM 1158 C C . GLU A 1 125 ? 14.479 7.451 37.100 1.00 24.11 125 GLU A C 1
ATOM 1159 O O A GLU A 1 125 ? 14.352 7.765 38.316 0.43 25.65 125 GLU A O 1
ATOM 1160 O O B GLU A 1 125 ? 15.297 7.915 37.934 0.57 34.23 125 GLU A O 1
#